Protein AF-A0A2D9PQV7-F1 (afdb_monomer_lite)

Sequence (79 aa):
TNIEPTHEYGLVYLEYIQKQTNSHHDFQPEDLKLPLKLYQLRKSHFKDPLKTNLFDSSSQNLLNGRVDNVRAAIAGEKE

Secondary structure (DSSP, 8-state):
------TTTHHHHHHHHHHHH-S-----GGGGGHHHHHHHHHHHTTT-HHHHHHHHHHHHHHHTT-HHHHHHHTTT---

Structure (mmCIF, N/CA/C/O backbone):
data_AF-A0A2D9PQV7-F1
#
_entry.id   AF-A0A2D9PQV7-F1
#
loop_
_atom_site.group_PDB
_atom_site.id
_atom_site.type_symbol
_atom_site.label_atom_id
_atom_site.label_alt_id
_atom_site.label_comp_id
_atom_site.label_asym_id
_atom_site.label_entity_id
_atom_site.label_seq_id
_atom_site.pdbx_PDB_ins_code
_atom_site.Cartn_x
_atom_site.Cartn_y
_atom_site.Cartn_z
_atom_site.occupancy
_atom_site.B_iso_or_equiv
_atom_site.auth_seq_id
_atom_site.auth_comp_id
_atom_site.auth_asym_id
_atom_site.auth_atom_id
_atom_site.pdbx_PDB_model_num
ATOM 1 N N . THR A 1 1 ? 11.735 5.576 7.101 1.00 45.53 1 THR A N 1
ATOM 2 C CA . THR A 1 1 ? 10.833 6.735 6.959 1.00 45.53 1 THR A CA 1
ATOM 3 C C . THR A 1 1 ? 9.721 6.337 6.014 1.00 45.53 1 THR A C 1
ATOM 5 O O . THR A 1 1 ? 10.018 6.081 4.857 1.00 45.53 1 THR A O 1
ATOM 8 N N . ASN A 1 2 ? 8.490 6.160 6.506 1.00 45.25 2 ASN A N 1
ATOM 9 C CA . ASN A 1 2 ? 7.339 5.876 5.641 1.00 45.25 2 ASN A CA 1
ATOM 10 C C . ASN A 1 2 ? 6.957 7.182 4.943 1.00 45.25 2 ASN A C 1
ATOM 12 O O . ASN A 1 2 ? 6.507 8.116 5.597 1.00 45.25 2 ASN A O 1
ATOM 16 N N . ILE A 1 3 ? 7.222 7.262 3.643 1.00 52.75 3 ILE A N 1
ATOM 17 C CA . ILE A 1 3 ? 6.824 8.393 2.806 1.00 52.75 3 ILE A CA 1
ATOM 18 C C . ILE A 1 3 ? 5.308 8.286 2.627 1.00 52.75 3 ILE A C 1
ATOM 20 O O . ILE A 1 3 ? 4.834 7.272 2.119 1.00 52.75 3 ILE A O 1
ATOM 24 N N . GLU A 1 4 ? 4.547 9.287 3.072 1.00 52.62 4 GLU A N 1
ATOM 25 C CA . GLU A 1 4 ? 3.132 9.384 2.713 1.00 52.62 4 GLU A CA 1
ATOM 26 C C . GLU A 1 4 ? 3.032 9.692 1.212 1.00 52.62 4 GLU A C 1
ATOM 28 O O . GLU A 1 4 ? 3.559 10.715 0.764 1.00 52.62 4 GLU A O 1
ATOM 33 N N . PRO A 1 5 ? 2.379 8.835 0.411 1.00 55.53 5 PRO A N 1
ATOM 34 C CA . PRO A 1 5 ? 2.099 9.156 -0.975 1.00 55.53 5 PRO A CA 1
ATOM 35 C C . PRO A 1 5 ? 1.035 10.256 -0.994 1.00 55.53 5 PRO A C 1
ATOM 37 O O . PRO A 1 5 ? -0.143 10.005 -0.751 1.00 55.53 5 PRO A O 1
ATOM 40 N N . THR A 1 6 ? 1.439 11.498 -1.250 1.00 55.91 6 THR A N 1
ATOM 41 C CA . THR A 1 6 ? 0.475 12.568 -1.531 1.00 55.91 6 THR A CA 1
ATOM 42 C C . THR A 1 6 ? -0.130 12.351 -2.921 1.00 55.91 6 THR A C 1
ATOM 44 O O . THR A 1 6 ? 0.444 11.658 -3.765 1.00 55.91 6 THR A O 1
ATOM 47 N N . HIS A 1 7 ? -1.281 12.973 -3.190 1.00 51.12 7 HIS A N 1
ATOM 48 C CA . HIS A 1 7 ? -1.922 12.932 -4.512 1.00 51.12 7 HIS A CA 1
ATOM 49 C C . HIS A 1 7 ? -0.986 13.414 -5.642 1.00 51.12 7 HIS A C 1
ATOM 51 O O . HIS A 1 7 ? -1.112 12.980 -6.781 1.00 51.12 7 HIS A O 1
ATOM 57 N N . GLU A 1 8 ? -0.013 14.262 -5.300 1.00 50.97 8 GLU A N 1
ATOM 58 C CA . GLU A 1 8 ? 0.989 14.833 -6.202 1.00 50.97 8 GLU A CA 1
ATOM 59 C C . GLU A 1 8 ? 2.207 13.909 -6.417 1.00 50.97 8 GLU A C 1
ATOM 61 O O . GLU A 1 8 ? 2.813 13.921 -7.486 1.00 50.97 8 GLU A O 1
ATOM 66 N N . TYR A 1 9 ? 2.547 13.061 -5.435 1.00 52.78 9 TYR A N 1
ATOM 67 C CA . TYR A 1 9 ? 3.771 12.241 -5.443 1.00 52.78 9 TYR A CA 1
ATOM 68 C C . TYR A 1 9 ? 3.539 10.728 -5.556 1.00 52.78 9 TYR A C 1
ATOM 70 O O . TYR A 1 9 ? 4.511 9.974 -5.612 1.00 52.78 9 TYR A O 1
ATOM 78 N N . GLY A 1 10 ? 2.289 10.258 -5.640 1.00 54.41 10 GLY A N 1
ATOM 79 C CA . GLY A 1 10 ? 1.986 8.833 -5.853 1.00 54.41 10 GLY A CA 1
ATOM 80 C C . GLY A 1 10 ? 2.661 8.251 -7.107 1.00 54.41 10 GLY A C 1
ATOM 81 O O . GLY A 1 10 ? 3.170 7.134 -7.068 1.00 54.41 10 GLY A O 1
ATOM 82 N N . LEU A 1 11 ? 2.758 9.053 -8.176 1.00 51.38 11 LEU A N 1
ATOM 83 C CA . LEU A 1 11 ? 3.472 8.716 -9.417 1.00 51.38 11 LEU A CA 1
ATOM 84 C C . LEU A 1 11 ? 4.995 8.641 -9.213 1.00 51.38 11 LEU A C 1
ATOM 86 O O . LEU A 1 11 ? 5.632 7.663 -9.600 1.00 51.38 11 LEU A O 1
ATOM 90 N N . VAL A 1 12 ? 5.568 9.642 -8.535 1.00 57.25 12 VAL A N 1
ATOM 91 C CA . VAL A 1 12 ? 7.015 9.739 -8.264 1.00 57.25 12 VAL A CA 1
ATOM 92 C C . VAL A 1 12 ? 7.496 8.583 -7.383 1.00 57.25 12 VAL A C 1
ATOM 94 O O . VAL A 1 12 ? 8.627 8.118 -7.520 1.00 57.25 12 VAL A O 1
ATOM 97 N N . TYR A 1 13 ? 6.633 8.077 -6.502 1.00 62.16 13 TYR A N 1
ATOM 98 C CA . TYR A 1 13 ? 6.948 6.952 -5.628 1.00 62.16 13 TYR A CA 1
ATOM 99 C C . TYR A 1 13 ? 7.215 5.654 -6.406 1.00 62.16 13 TYR A C 1
ATOM 101 O O . TYR A 1 13 ? 8.164 4.939 -6.082 1.00 62.16 13 TYR A O 1
ATOM 109 N N . LEU A 1 14 ? 6.443 5.357 -7.459 1.00 59.72 14 LEU A N 1
ATOM 110 C CA . LEU A 1 14 ? 6.700 4.168 -8.278 1.00 59.72 14 LEU A CA 1
ATOM 111 C C . LEU A 1 14 ? 7.912 4.325 -9.189 1.00 59.72 14 LEU A C 1
ATOM 113 O O . LEU A 1 14 ? 8.686 3.380 -9.309 1.00 59.72 14 LEU A O 1
ATOM 117 N N . GLU A 1 15 ? 8.126 5.504 -9.776 1.00 62.41 15 GLU A N 1
ATOM 118 C CA . GLU A 1 15 ? 9.350 5.773 -10.543 1.00 62.41 15 GLU A CA 1
ATOM 119 C C . GLU A 1 15 ? 10.601 5.640 -9.665 1.00 62.41 15 GLU A C 1
ATOM 121 O O . GLU A 1 15 ? 11.633 5.131 -10.105 1.00 62.41 15 GLU A O 1
ATOM 126 N N . TYR A 1 16 ? 10.510 6.065 -8.402 1.00 66.50 16 TYR A N 1
ATOM 127 C CA . TYR A 1 16 ? 11.566 5.870 -7.416 1.00 66.50 16 TYR A CA 1
ATOM 128 C C . TYR A 1 16 ? 11.802 4.382 -7.136 1.00 66.50 16 TYR A C 1
ATOM 130 O O . TYR A 1 16 ? 12.945 3.934 -7.212 1.00 66.50 16 TYR A O 1
ATOM 138 N N . ILE A 1 17 ? 10.747 3.596 -6.886 1.00 63.19 17 ILE A N 1
ATOM 139 C CA . ILE A 1 17 ? 10.866 2.142 -6.689 1.00 63.19 17 ILE A CA 1
ATOM 140 C C . ILE A 1 17 ? 11.465 1.469 -7.926 1.00 63.19 17 ILE A C 1
ATOM 142 O O . ILE A 1 17 ? 12.392 0.676 -7.782 1.00 63.19 17 ILE A O 1
ATOM 146 N N . GLN A 1 18 ? 11.003 1.797 -9.134 1.00 61.94 18 GLN A N 1
ATOM 147 C CA . GLN A 1 18 ? 11.553 1.2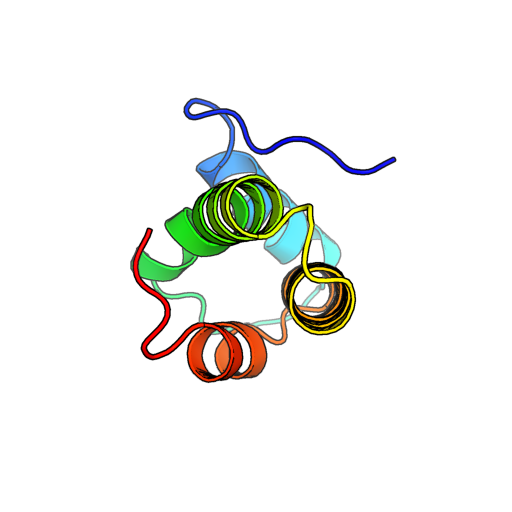59 -10.384 1.00 61.94 18 GLN A CA 1
ATOM 148 C C . GLN A 1 18 ? 13.048 1.565 -10.524 1.00 61.94 18 GLN A C 1
ATOM 150 O O . GLN A 1 18 ? 13.837 0.670 -10.820 1.00 61.94 18 GLN A O 1
ATOM 155 N N . LYS A 1 19 ? 13.460 2.809 -10.243 1.00 65.56 19 LYS A N 1
ATOM 156 C CA . LYS A 1 19 ? 14.877 3.206 -10.264 1.00 65.56 19 LYS A CA 1
ATOM 157 C C . LYS A 1 19 ? 15.709 2.487 -9.200 1.00 65.56 19 LYS A C 1
ATOM 159 O O . LYS A 1 19 ? 16.881 2.220 -9.440 1.00 65.56 19 LYS A O 1
ATOM 164 N N . GLN A 1 20 ? 15.132 2.190 -8.034 1.00 63.81 20 GLN A N 1
ATOM 165 C CA . GLN A 1 20 ? 15.843 1.548 -6.923 1.00 63.81 20 GLN A CA 1
ATOM 166 C C . GLN A 1 20 ? 15.887 0.018 -7.007 1.00 63.81 20 GLN A C 1
ATOM 168 O O . GLN A 1 20 ? 16.822 -0.586 -6.489 1.00 63.81 20 GLN A O 1
ATOM 173 N N . THR A 1 21 ? 14.908 -0.622 -7.649 1.00 57.97 21 THR A N 1
ATOM 174 C CA . THR A 1 21 ? 14.774 -2.092 -7.642 1.00 57.97 21 THR A CA 1
ATOM 175 C C . THR A 1 21 ? 15.543 -2.797 -8.759 1.00 57.97 21 THR A C 1
ATOM 177 O O . THR A 1 21 ? 15.589 -4.023 -8.770 1.00 57.97 21 THR A O 1
ATOM 180 N N . ASN A 1 22 ? 16.218 -2.059 -9.653 1.00 55.12 22 ASN A N 1
ATOM 181 C CA . ASN A 1 22 ? 17.087 -2.592 -10.719 1.00 55.12 22 ASN A CA 1
ATOM 182 C C . ASN A 1 22 ? 16.425 -3.690 -11.579 1.00 55.12 22 ASN A C 1
ATOM 184 O O . ASN A 1 22 ? 17.089 -4.557 -12.148 1.00 55.12 22 ASN A O 1
ATOM 188 N N . SER A 1 23 ? 15.097 -3.677 -11.631 1.00 54.06 23 SER A N 1
ATOM 189 C CA . SER A 1 23 ? 14.296 -4.801 -12.075 1.00 54.06 23 SER A CA 1
ATOM 190 C C . SER A 1 23 ? 13.307 -4.352 -13.140 1.00 54.06 23 SER A C 1
ATOM 192 O O . SER A 1 23 ? 12.622 -3.338 -12.994 1.00 54.06 23 SER A O 1
ATOM 194 N N . HIS A 1 24 ? 13.242 -5.143 -14.211 1.00 58.09 24 HIS A N 1
ATOM 195 C CA . HIS A 1 24 ? 12.229 -5.079 -15.261 1.00 58.09 24 HIS A CA 1
ATOM 196 C C . HIS A 1 24 ? 10.888 -5.572 -14.704 1.00 58.09 24 HIS A C 1
ATOM 198 O O . HIS A 1 24 ? 10.383 -6.622 -15.087 1.00 58.09 24 HIS A O 1
ATOM 204 N N . HIS A 1 25 ? 10.346 -4.868 -13.719 1.00 63.88 25 HIS A N 1
ATOM 205 C CA . HIS A 1 25 ? 9.029 -5.175 -13.191 1.00 63.88 25 HIS A CA 1
ATOM 206 C C . HIS A 1 25 ? 7.964 -4.643 -14.155 1.00 63.88 25 HIS A C 1
ATOM 208 O O . HIS A 1 25 ? 7.992 -3.464 -14.515 1.00 63.88 25 HIS A O 1
ATOM 214 N N . ASP A 1 26 ? 7.006 -5.499 -14.515 1.00 67.19 26 ASP A N 1
ATOM 215 C CA . ASP A 1 26 ? 5.837 -5.163 -15.336 1.00 67.19 26 ASP A CA 1
ATOM 216 C C . ASP A 1 26 ? 4.821 -4.339 -14.527 1.00 67.19 26 ASP A C 1
ATOM 218 O O . ASP A 1 26 ? 3.698 -4.766 -14.239 1.00 67.19 26 ASP A O 1
ATOM 222 N N . PHE A 1 27 ? 5.236 -3.144 -14.112 1.00 71.69 27 PHE A N 1
ATOM 223 C CA . PHE A 1 27 ? 4.326 -2.148 -13.570 1.00 71.69 27 PHE A CA 1
ATOM 224 C C . PHE A 1 27 ? 3.362 -1.719 -14.675 1.00 71.69 27 PHE A C 1
ATOM 226 O O . PHE A 1 27 ? 3.775 -1.231 -15.729 1.00 71.69 27 PHE A O 1
ATOM 233 N N . GLN A 1 28 ? 2.074 -1.882 -14.417 1.00 77.38 28 GLN A N 1
ATOM 234 C CA . GLN A 1 28 ? 1.015 -1.330 -15.241 1.00 77.38 28 GLN A CA 1
ATOM 235 C C . GLN A 1 28 ? 0.711 0.103 -14.775 1.00 77.38 28 GLN A C 1
ATOM 237 O O . GLN A 1 28 ? 0.910 0.425 -13.599 1.00 77.38 28 GLN A O 1
ATOM 242 N N . PRO A 1 29 ? 0.199 0.985 -15.647 1.00 74.94 29 PRO A N 1
ATOM 243 C CA . PRO A 1 29 ? -0.193 2.339 -15.253 1.00 74.94 29 PRO A CA 1
ATOM 244 C C . PRO A 1 29 ? -1.165 2.379 -14.060 1.00 74.94 29 PRO A C 1
ATOM 246 O O . PRO A 1 29 ? -1.141 3.306 -13.252 1.00 74.94 29 PRO A O 1
ATOM 249 N N . GLU A 1 30 ? -2.011 1.365 -13.892 1.00 78.25 30 GLU A N 1
ATOM 250 C CA . GLU A 1 30 ? -2.951 1.266 -12.773 1.00 78.25 30 GLU A CA 1
ATOM 251 C C . GLU A 1 30 ? -2.242 1.090 -11.424 1.00 78.25 30 GLU A C 1
ATOM 253 O O . GLU A 1 30 ? -2.767 1.523 -10.391 1.00 78.25 30 GLU A O 1
ATOM 258 N N . ASP A 1 31 ? -1.036 0.515 -11.424 1.00 79.62 31 ASP A N 1
ATOM 259 C CA . ASP A 1 31 ? -0.269 0.253 -10.209 1.00 79.62 31 ASP A CA 1
ATOM 260 C C . ASP A 1 31 ? 0.197 1.538 -9.530 1.00 79.62 31 ASP A C 1
ATOM 262 O O . ASP A 1 31 ? 0.416 1.555 -8.318 1.00 79.62 31 ASP A O 1
ATOM 266 N N . LEU A 1 32 ? 0.264 2.644 -10.281 1.00 75.75 32 LEU A N 1
ATOM 267 C CA . LEU A 1 32 ? 0.609 3.983 -9.787 1.00 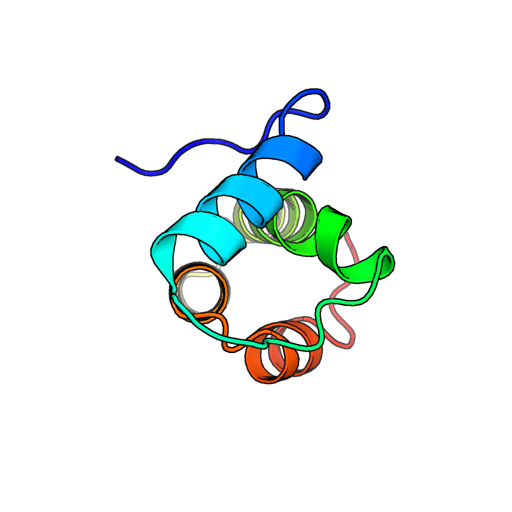75.75 32 LE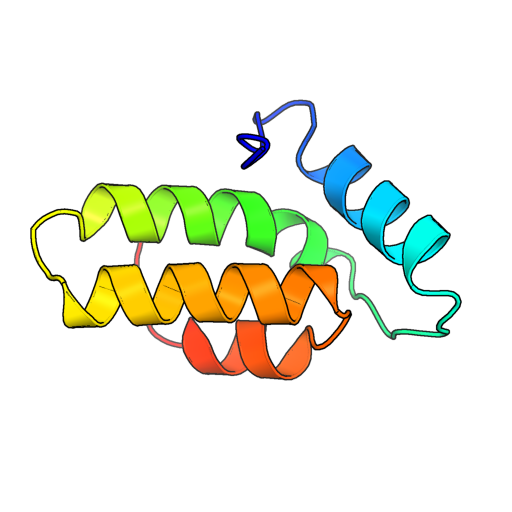U A CA 1
ATOM 268 C C . LEU A 1 32 ? -0.310 4.449 -8.651 1.00 75.75 32 LEU A C 1
ATOM 270 O O . LEU A 1 32 ? 0.063 5.309 -7.855 1.00 75.75 32 LEU A O 1
ATOM 274 N N . LYS A 1 33 ? -1.501 3.851 -8.537 1.00 81.94 33 LYS A N 1
ATOM 275 C CA . LYS A 1 33 ? -2.471 4.139 -7.475 1.00 81.94 33 LYS A CA 1
ATOM 276 C C . LYS A 1 33 ? -2.275 3.277 -6.224 1.00 81.94 33 LYS A C 1
ATOM 278 O O . LYS A 1 33 ? -2.827 3.618 -5.180 1.00 81.94 33 LYS A O 1
ATOM 283 N N . LEU A 1 34 ? -1.501 2.189 -6.291 1.00 84.94 34 LEU A N 1
ATOM 284 C CA . LEU A 1 34 ? -1.311 1.252 -5.175 1.00 84.94 34 LEU A CA 1
ATOM 285 C C . LEU A 1 34 ? -0.745 1.901 -3.905 1.00 84.94 34 LEU A C 1
ATOM 287 O O . LEU A 1 34 ? -1.283 1.597 -2.840 1.00 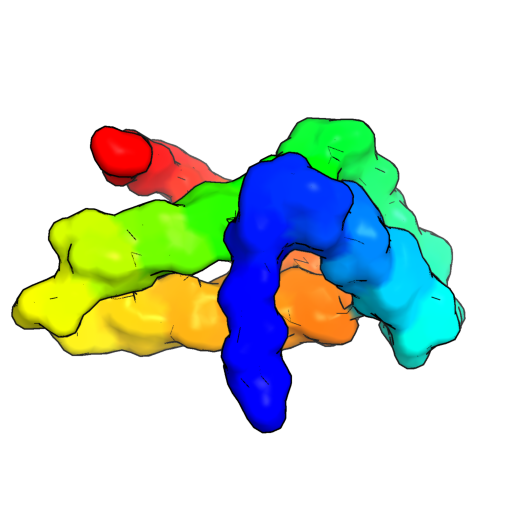84.94 34 LEU A O 1
ATOM 291 N N . PRO A 1 35 ? 0.266 2.798 -3.956 1.00 83.94 35 PRO A N 1
ATOM 292 C CA . PRO A 1 35 ? 0.769 3.445 -2.745 1.00 83.94 35 PRO A CA 1
ATOM 293 C C . PRO A 1 35 ? -0.331 4.224 -2.016 1.00 83.94 35 PRO A C 1
ATOM 295 O O . PRO A 1 35 ? -0.524 4.067 -0.810 1.00 83.94 35 PRO A O 1
ATOM 298 N N . LEU A 1 36 ? -1.081 5.040 -2.764 1.00 82.69 36 LEU A N 1
ATOM 299 C CA . LEU A 1 36 ? -2.158 5.863 -2.221 1.00 82.69 36 LEU A CA 1
ATOM 300 C C . LEU A 1 36 ? -3.291 4.992 -1.665 1.00 82.69 36 LEU A C 1
ATOM 302 O O . LEU A 1 36 ? -3.726 5.204 -0.533 1.00 82.69 36 LEU A O 1
ATOM 306 N N . LYS A 1 37 ? -3.686 3.953 -2.407 1.00 86.81 37 LYS A N 1
ATOM 307 C CA . LYS A 1 37 ? -4.726 3.016 -1.978 1.00 86.81 37 LYS A CA 1
ATOM 308 C C . LYS A 1 37 ? -4.338 2.272 -0.697 1.00 86.81 37 LYS A C 1
ATOM 310 O O . LYS A 1 37 ? -5.154 2.157 0.211 1.00 86.81 37 LYS A O 1
ATOM 315 N N . LEU A 1 38 ? -3.091 1.810 -0.574 1.00 87.75 38 LEU A N 1
ATOM 316 C CA . LEU A 1 38 ? -2.591 1.180 0.657 1.00 87.75 38 LEU A CA 1
ATOM 317 C C . LEU A 1 38 ? -2.632 2.139 1.849 1.00 87.75 38 LEU A C 1
ATOM 319 O O . LEU A 1 38 ? -3.037 1.743 2.943 1.00 87.75 38 LEU A O 1
ATOM 323 N N . TYR A 1 39 ? -2.258 3.402 1.639 1.00 85.06 39 TYR A N 1
ATOM 324 C CA . TYR A 1 39 ? -2.355 4.430 2.670 1.00 85.06 39 TYR A CA 1
ATOM 325 C C . TYR A 1 39 ? -3.807 4.656 3.122 1.00 85.06 39 TYR A C 1
ATOM 327 O O . TYR A 1 39 ? -4.084 4.661 4.326 1.00 85.06 39 TYR A O 1
ATOM 335 N N . GLN A 1 40 ? -4.743 4.784 2.177 1.00 87.38 40 GLN A N 1
ATOM 336 C CA . GLN A 1 40 ? -6.169 4.953 2.474 1.00 87.38 40 GLN A CA 1
ATOM 337 C C . GLN A 1 40 ? -6.736 3.739 3.215 1.00 87.38 40 GLN A C 1
ATOM 339 O O . GLN A 1 40 ? -7.339 3.908 4.271 1.00 87.38 40 GLN A O 1
ATOM 344 N N . LEU A 1 41 ? -6.459 2.520 2.744 1.00 89.88 41 LEU A N 1
ATOM 345 C CA . LEU A 1 41 ? -6.909 1.281 3.386 1.00 89.88 41 LEU A CA 1
ATOM 346 C C . LEU A 1 41 ? -6.372 1.140 4.815 1.00 89.88 41 LEU A C 1
ATOM 348 O O . LEU A 1 41 ? -7.125 0.823 5.738 1.00 89.88 41 LEU A O 1
ATOM 352 N N . ARG A 1 42 ? -5.088 1.447 5.034 1.00 88.38 42 ARG A N 1
ATOM 353 C CA . ARG A 1 42 ? -4.479 1.460 6.372 1.00 88.38 42 ARG A CA 1
ATOM 354 C C . ARG A 1 42 ? -5.167 2.454 7.302 1.00 88.38 42 ARG A C 1
ATOM 356 O O . ARG A 1 42 ? -5.387 2.142 8.471 1.00 88.38 42 ARG A O 1
ATOM 363 N N . LYS A 1 43 ? -5.528 3.633 6.793 1.00 88.25 43 LYS A N 1
ATOM 364 C CA . LYS A 1 43 ? -6.245 4.659 7.555 1.00 88.25 43 LYS A CA 1
ATOM 365 C C . LYS A 1 43 ? -7.687 4.240 7.865 1.00 88.25 43 LYS A C 1
ATOM 367 O O . LYS A 1 43 ? -8.107 4.370 9.015 1.00 88.25 43 LYS A O 1
ATOM 372 N N . SER A 1 44 ? -8.416 3.694 6.890 1.00 89.81 44 SER A N 1
ATOM 373 C CA . SER A 1 44 ? -9.792 3.198 7.060 1.00 89.81 44 SER A CA 1
ATOM 374 C C . SER A 1 44 ? -9.869 2.036 8.057 1.00 89.81 44 SER A C 1
ATOM 376 O O . SER A 1 44 ? -10.821 1.938 8.830 1.00 89.81 44 SER A O 1
ATOM 378 N N . HIS A 1 45 ? -8.831 1.197 8.111 1.00 89.69 45 HIS A N 1
ATOM 379 C CA . HIS A 1 45 ? -8.758 0.029 8.989 1.00 89.69 45 HIS A CA 1
ATOM 380 C C . HIS A 1 45 ? -7.836 0.204 10.201 1.00 89.69 45 HIS A C 1
ATOM 382 O O . HIS A 1 45 ? -7.434 -0.791 10.792 1.00 89.69 45 HIS A O 1
ATOM 388 N N . PHE A 1 46 ? -7.525 1.432 10.637 1.00 87.38 46 PHE A N 1
ATOM 389 C CA . PHE A 1 46 ? -6.504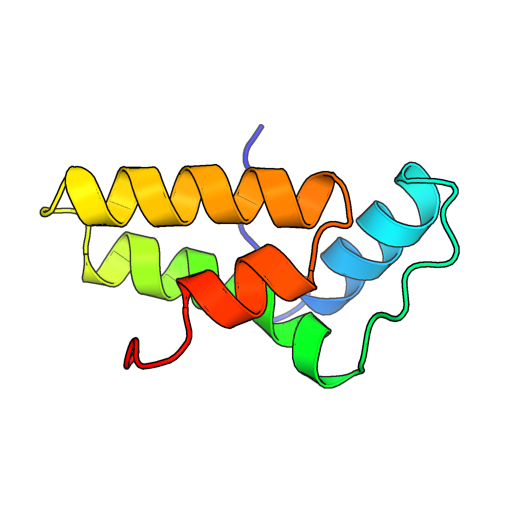 1.662 11.676 1.00 87.38 46 PHE A CA 1
ATOM 390 C C . PHE A 1 46 ? -6.760 0.937 13.014 1.00 87.38 46 PHE A C 1
ATOM 392 O O . PHE A 1 46 ? -5.833 0.721 13.791 1.00 87.38 46 PHE A O 1
ATOM 399 N N . LYS A 1 47 ? -8.024 0.598 13.305 1.00 92.50 47 LYS A N 1
ATOM 400 C CA . LYS A 1 47 ? -8.438 -0.124 14.520 1.00 92.50 47 LYS A CA 1
ATOM 401 C C . LYS A 1 47 ? -8.368 -1.646 14.389 1.00 92.50 47 LYS A C 1
ATOM 403 O O . LYS A 1 47 ? -8.619 -2.326 15.378 1.00 92.50 47 LYS A O 1
ATOM 408 N N . ASP A 1 48 ? -8.077 -2.168 13.201 1.00 92.75 48 ASP A N 1
ATOM 409 C CA . ASP A 1 48 ? -7.937 -3.593 12.916 1.00 92.75 48 ASP A CA 1
ATOM 410 C C . ASP A 1 48 ? -6.449 -3.924 12.703 1.00 92.75 48 ASP A C 1
ATOM 412 O O . ASP A 1 48 ? -5.919 -3.713 11.607 1.00 92.75 48 ASP A O 1
ATOM 416 N N . PRO A 1 49 ? -5.760 -4.456 13.732 1.00 91.19 49 PRO A N 1
ATOM 417 C CA . PRO A 1 49 ? -4.330 -4.736 13.666 1.00 91.19 49 PRO A CA 1
ATOM 418 C C . PRO A 1 49 ? -3.959 -5.752 12.583 1.00 91.19 49 PRO A C 1
ATOM 420 O O . PRO A 1 49 ? -2.856 -5.702 12.039 1.00 91.19 49 PRO A O 1
ATOM 423 N N . LEU A 1 50 ? -4.860 -6.690 12.265 1.00 91.81 50 LEU A N 1
ATOM 424 C CA . LEU A 1 50 ? -4.608 -7.706 11.244 1.00 91.81 50 LEU A CA 1
ATOM 425 C C . LEU A 1 50 ? -4.582 -7.057 9.863 1.00 91.81 50 LEU A C 1
ATOM 427 O O . LEU A 1 50 ? -3.648 -7.287 9.091 1.00 91.81 50 LEU A O 1
ATOM 431 N N . LYS A 1 51 ? -5.556 -6.186 9.582 1.00 90.75 51 LYS A N 1
ATOM 432 C CA . LYS A 1 51 ? -5.593 -5.433 8.326 1.00 90.75 51 LYS A CA 1
ATOM 433 C C . LYS A 1 51 ? -4.456 -4.426 8.214 1.00 90.75 51 LYS A C 1
ATOM 435 O O . LYS A 1 51 ? -3.809 -4.369 7.171 1.00 90.75 51 LYS A O 1
ATOM 440 N N . THR A 1 52 ? -4.139 -3.675 9.269 1.00 88.31 52 THR A N 1
ATOM 441 C CA . THR A 1 52 ? -3.009 -2.732 9.206 1.00 88.31 52 THR A CA 1
ATOM 442 C C . THR A 1 52 ? -1.683 -3.446 8.952 1.00 88.31 52 THR A C 1
ATOM 444 O O . THR A 1 52 ? -0.906 -2.985 8.119 1.00 88.31 52 THR A O 1
ATOM 447 N N . ASN A 1 53 ? -1.448 -4.606 9.578 1.00 90.69 53 ASN A N 1
ATOM 448 C CA . ASN A 1 53 ? -0.244 -5.409 9.336 1.00 90.69 53 ASN A CA 1
ATOM 449 C C . ASN A 1 53 ? -0.190 -5.973 7.907 1.00 90.69 53 ASN A C 1
ATOM 451 O O . ASN A 1 53 ? 0.887 -6.029 7.304 1.00 90.69 53 ASN A O 1
ATOM 455 N N . LEU A 1 54 ? -1.339 -6.367 7.345 1.00 92.25 54 LEU A N 1
ATOM 456 C CA . LEU A 1 54 ? -1.442 -6.799 5.950 1.00 92.25 54 LEU A CA 1
ATOM 457 C C . LEU A 1 54 ? -1.052 -5.667 4.987 1.00 92.25 54 LEU A C 1
ATOM 459 O O . LEU A 1 54 ? -0.271 -5.887 4.057 1.00 92.25 54 LEU A O 1
ATOM 463 N N . PHE A 1 55 ? -1.551 -4.449 5.213 1.00 91.12 55 PHE A N 1
ATOM 464 C CA . PHE A 1 55 ? -1.248 -3.294 4.361 1.00 91.12 55 PHE A CA 1
ATOM 465 C C . PHE A 1 55 ? 0.192 -2.796 4.528 1.00 91.12 55 PHE A C 1
ATOM 467 O O . PHE A 1 55 ? 0.834 -2.435 3.538 1.00 91.12 55 PHE A O 1
ATOM 474 N N . ASP A 1 56 ? 0.746 -2.858 5.739 1.00 88.31 56 ASP A N 1
ATOM 475 C CA . ASP A 1 56 ? 2.160 -2.557 5.983 1.00 88.31 56 ASP A CA 1
ATOM 476 C C . ASP A 1 56 ? 3.066 -3.570 5.256 1.00 88.31 56 ASP A C 1
ATOM 478 O O . ASP A 1 56 ? 4.005 -3.181 4.556 1.00 88.31 56 ASP A O 1
ATOM 482 N N . SER A 1 57 ? 2.729 -4.864 5.307 1.00 90.62 57 SER A N 1
ATOM 483 C CA . SER A 1 57 ? 3.439 -5.916 4.557 1.00 90.62 57 SER A CA 1
ATOM 484 C C . SER A 1 57 ? 3.309 -5.737 3.040 1.00 90.62 57 SER A C 1
ATOM 486 O O . SER A 1 57 ? 4.267 -5.936 2.292 1.00 90.62 57 SER A O 1
ATOM 488 N N . SER A 1 58 ? 2.137 -5.314 2.567 1.00 90.56 58 SER A N 1
ATOM 489 C CA . SER A 1 58 ? 1.896 -5.014 1.151 1.00 90.56 58 SER A CA 1
ATOM 490 C C . SER A 1 58 ? 2.709 -3.806 0.679 1.00 90.56 58 SER A C 1
ATOM 492 O O . SER A 1 58 ? 3.254 -3.828 -0.421 1.00 90.56 58 SER A O 1
ATOM 494 N N . SER A 1 59 ? 2.896 -2.799 1.533 1.00 85.62 59 SER A N 1
ATOM 495 C CA . SER A 1 59 ? 3.775 -1.658 1.242 1.00 85.62 59 SER A CA 1
ATOM 496 C C . SER A 1 59 ? 5.236 -2.096 1.078 1.00 85.62 59 SER A C 1
ATOM 498 O O . SER A 1 59 ? 5.927 -1.627 0.176 1.00 85.62 59 SER A O 1
ATOM 500 N N . GLN A 1 60 ? 5.700 -3.060 1.881 1.00 85.31 60 GLN A N 1
ATOM 501 C CA . GLN A 1 60 ? 7.030 -3.657 1.704 1.00 85.31 60 GLN A CA 1
ATOM 502 C C . GLN A 1 60 ? 7.134 -4.477 0.413 1.00 85.31 60 GLN A C 1
ATOM 504 O O . GLN A 1 60 ? 8.147 -4.408 -0.278 1.00 85.31 60 GLN A O 1
ATOM 509 N N . ASN A 1 61 ? 6.097 -5.235 0.045 1.00 86.62 61 ASN A N 1
ATOM 510 C CA . ASN A 1 61 ? 6.063 -5.923 -1.250 1.00 86.62 61 ASN A CA 1
ATOM 511 C C . ASN A 1 61 ? 6.166 -4.927 -2.412 1.00 86.62 61 ASN A C 1
ATOM 513 O O . ASN A 1 61 ? 6.937 -5.173 -3.337 1.00 86.62 61 ASN A O 1
ATOM 517 N N . LEU A 1 62 ? 5.468 -3.790 -2.331 1.00 82.75 62 LEU A N 1
ATOM 518 C CA . LEU A 1 62 ? 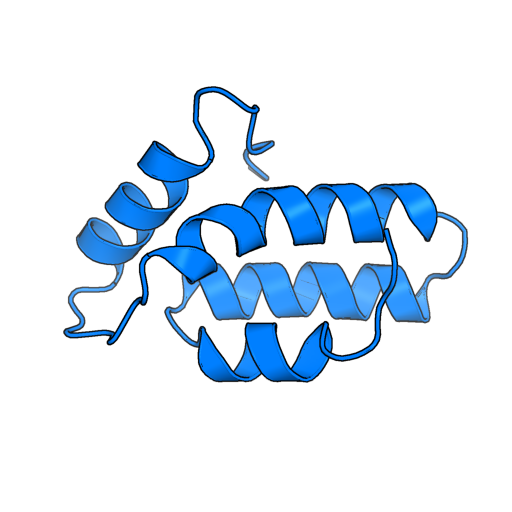5.532 -2.734 -3.339 1.00 82.75 62 LEU A CA 1
ATOM 519 C C . LEU A 1 62 ? 6.949 -2.168 -3.485 1.00 82.75 62 LEU A C 1
ATOM 521 O O . LEU A 1 62 ? 7.460 -2.104 -4.598 1.00 82.75 62 LEU A O 1
ATOM 525 N N . LEU A 1 63 ? 7.608 -1.839 -2.368 1.00 78.25 63 LEU A N 1
ATOM 526 C CA . LEU A 1 63 ? 8.999 -1.360 -2.338 1.00 78.25 63 LEU A CA 1
ATOM 527 C C . LEU A 1 63 ? 10.000 -2.365 -2.922 1.00 78.25 63 LEU A C 1
ATOM 529 O O . LEU A 1 63 ? 11.003 -1.966 -3.501 1.00 78.25 63 LEU A O 1
ATOM 533 N N . ASN A 1 64 ? 9.716 -3.660 -2.793 1.00 80.19 64 ASN A N 1
ATOM 534 C CA . ASN A 1 64 ? 10.515 -4.740 -3.372 1.00 80.19 64 ASN A CA 1
ATOM 535 C C . ASN A 1 64 ? 10.085 -5.104 -4.808 1.00 80.19 64 ASN A C 1
ATOM 537 O O . ASN A 1 64 ? 10.488 -6.151 -5.313 1.00 80.19 64 ASN A O 1
ATOM 541 N N . GLY A 1 65 ? 9.212 -4.303 -5.430 1.00 77.62 65 GLY A N 1
ATOM 542 C CA . GLY A 1 65 ? 8.713 -4.517 -6.790 1.00 77.62 65 GLY A CA 1
ATOM 543 C C . GLY A 1 65 ? 7.806 -5.742 -6.966 1.00 77.62 65 GLY A C 1
ATOM 544 O O . GLY A 1 65 ? 7.508 -6.152 -8.085 1.00 77.62 65 GLY A O 1
ATOM 545 N N . ARG A 1 66 ? 7.312 -6.334 -5.873 1.00 83.81 66 ARG A N 1
ATOM 546 C CA . ARG A 1 66 ? 6.392 -7.487 -5.872 1.00 83.81 66 ARG A CA 1
ATOM 547 C C . ARG A 1 66 ? 4.941 -7.033 -6.025 1.00 83.81 66 ARG A C 1
ATOM 549 O O . ARG A 1 66 ? 4.107 -7.270 -5.152 1.00 83.81 66 ARG A O 1
ATOM 556 N N . VAL A 1 67 ? 4.654 -6.348 -7.124 1.00 84.25 67 VAL A N 1
ATOM 557 C CA . VAL A 1 67 ? 3.379 -5.659 -7.371 1.00 84.25 67 VAL A CA 1
ATOM 558 C C . VAL A 1 67 ? 2.190 -6.619 -7.428 1.00 84.25 67 VAL A C 1
ATOM 560 O O . VAL A 1 67 ? 1.146 -6.322 -6.853 1.00 84.25 67 VAL A O 1
ATOM 563 N N . ASP A 1 68 ? 2.352 -7.803 -8.022 1.00 86.62 68 ASP A N 1
ATOM 564 C CA . ASP A 1 68 ? 1.281 -8.808 -8.106 1.00 86.62 68 ASP A CA 1
ATOM 565 C C . ASP A 1 68 ? 0.777 -9.241 -6.724 1.00 86.62 68 ASP A C 1
ATOM 567 O O . ASP A 1 68 ? -0.430 -9.365 -6.505 1.00 86.62 68 ASP A O 1
ATOM 571 N N . ASN A 1 69 ? 1.691 -9.380 -5.756 1.00 85.81 69 ASN A N 1
ATOM 572 C CA . ASN A 1 69 ? 1.335 -9.694 -4.372 1.00 85.81 69 ASN A CA 1
ATOM 573 C C . ASN A 1 69 ? 0.496 -8.575 -3.751 1.00 85.81 69 ASN A C 1
ATOM 575 O O . ASN A 1 69 ? -0.426 -8.847 -2.986 1.00 85.81 69 ASN A O 1
ATOM 579 N N . VAL A 1 70 ? 0.804 -7.319 -4.085 1.00 88.69 70 VAL A N 1
ATOM 580 C CA . VAL A 1 70 ? 0.046 -6.158 -3.610 1.00 88.69 70 VAL A CA 1
ATOM 581 C C . VAL A 1 70 ? -1.350 -6.154 -4.220 1.00 88.69 70 VAL A C 1
ATOM 583 O O . VAL A 1 70 ? -2.321 -6.005 -3.481 1.00 88.69 70 VAL A O 1
ATOM 586 N N . ARG A 1 71 ? -1.469 -6.376 -5.538 1.00 88.19 71 ARG A N 1
ATOM 587 C CA . ARG A 1 71 ? -2.770 -6.450 -6.224 1.00 88.19 71 ARG A CA 1
ATOM 588 C C . ARG A 1 71 ? -3.656 -7.528 -5.610 1.00 88.19 71 ARG A C 1
ATOM 590 O O . ARG A 1 71 ? -4.815 -7.253 -5.316 1.00 88.19 71 ARG A O 1
ATOM 597 N N . ALA A 1 72 ? -3.105 -8.719 -5.376 1.00 89.44 72 ALA A N 1
ATOM 598 C CA . ALA A 1 72 ? -3.832 -9.822 -4.756 1.00 89.44 72 ALA A CA 1
ATOM 599 C C . ALA A 1 72 ? -4.262 -9.500 -3.315 1.00 89.44 72 ALA A C 1
ATOM 601 O O . ALA A 1 72 ? -5.400 -9.774 -2.945 1.00 89.44 72 ALA A O 1
ATOM 602 N N . ALA A 1 73 ? -3.386 -8.878 -2.518 1.00 87.88 73 ALA A N 1
ATOM 603 C CA . ALA A 1 73 ? -3.655 -8.566 -1.112 1.00 87.88 73 ALA A CA 1
ATOM 604 C C . ALA A 1 73 ? -4.764 -7.523 -0.909 1.00 87.88 73 ALA A C 1
ATOM 606 O O . ALA A 1 73 ? -5.433 -7.541 0.121 1.00 87.88 73 ALA A O 1
ATOM 607 N N . ILE A 1 74 ? -4.960 -6.619 -1.872 1.00 87.19 74 ILE A N 1
ATOM 608 C CA . ILE A 1 74 ? -5.993 -5.575 -1.798 1.00 87.19 74 ILE A CA 1
ATOM 609 C C . ILE A 1 74 ? -7.181 -5.840 -2.735 1.00 87.19 74 ILE A C 1
ATOM 611 O O . ILE A 1 74 ? -8.076 -4.997 -2.862 1.00 87.19 74 ILE A O 1
ATOM 615 N N . ALA A 1 75 ? -7.199 -6.987 -3.421 1.00 84.25 75 ALA A N 1
ATOM 616 C CA . ALA A 1 75 ? -8.310 -7.386 -4.273 1.00 84.25 75 ALA A CA 1
ATOM 617 C C . ALA A 1 75 ? -9.552 -7.645 -3.407 1.00 84.25 75 ALA A C 1
ATOM 619 O O . ALA A 1 75 ? -9.558 -8.519 -2.547 1.00 84.25 75 ALA A O 1
ATOM 620 N N . GLY A 1 76 ? -10.614 -6.868 -3.631 1.00 78.94 76 GLY A N 1
ATOM 621 C CA . GLY A 1 76 ? -11.856 -6.952 -2.853 1.00 78.94 76 GLY A CA 1
ATOM 622 C C . GLY A 1 76 ? -11.946 -5.975 -1.677 1.00 78.94 76 GLY A C 1
ATOM 623 O O . GLY A 1 76 ? -13.036 -5.794 -1.137 1.00 78.94 76 GLY A O 1
ATOM 624 N N . GLU A 1 77 ? -10.857 -5.283 -1.333 1.00 82.62 77 GLU A N 1
ATOM 625 C CA . GLU A 1 77 ? -10.890 -4.193 -0.358 1.00 82.62 77 GLU A CA 1
ATOM 626 C C . GLU A 1 77 ? -11.506 -2.939 -1.003 1.00 82.62 77 GLU A C 1
ATOM 628 O O . GLU A 1 77 ? -11.035 -2.444 -2.039 1.00 82.62 77 GLU A O 1
ATOM 633 N N . LYS A 1 78 ? -12.602 -2.458 -0.405 1.00 66.44 78 LYS A N 1
ATOM 634 C CA . LYS A 1 78 ? -13.251 -1.192 -0.767 1.00 66.44 78 LYS A CA 1
ATOM 635 C C . LYS A 1 78 ? -12.636 -0.072 0.067 1.00 66.44 78 LYS A C 1
ATOM 637 O O . LYS A 1 78 ? -12.322 -0.289 1.233 1.00 66.44 78 LYS A O 1
ATOM 642 N N . GLU A 1 79 ? -12.450 1.082 -0.566 1.00 57.69 79 GLU A N 1
ATOM 643 C CA . GLU A 1 79 ? -11.965 2.308 0.084 1.00 57.69 79 GLU A CA 1
ATOM 644 C C . GLU A 1 79 ? -12.933 2.825 1.156 1.00 57.69 79 GLU A C 1
ATOM 646 O O . GLU A 1 79 ? -14.163 2.747 0.914 1.00 57.69 79 GLU A O 1
#

pLDDT: mean 75.67, std 14.47, range [45.25, 92.75]

Foldseek 3Di:
DDDQCDPVCLQVVLVVLCVVQVDPQPDDPVLSCLSVVLVVQCVVCVVPPVSVVLSVVLVVCVSNSVSVSSCVSCVPPDD

Radius of gyration: 11.93 Å; chains: 1; bounding box: 30×25×30 Å